Protein AF-A0A8J8WDT9-F1 (afdb_monomer)

Structure (mmCIF, N/CA/C/O backbone):
data_AF-A0A8J8WDT9-F1
#
_entry.id   AF-A0A8J8WDT9-F1
#
loop_
_atom_site.group_PDB
_atom_site.id
_atom_site.type_symbol
_atom_site.label_atom_id
_atom_site.label_alt_id
_atom_site.label_comp_id
_atom_site.label_asym_id
_atom_site.label_entity_id
_atom_site.label_seq_id
_atom_site.pdbx_PDB_ins_code
_atom_site.Cartn_x
_atom_site.Cartn_y
_atom_site.Cartn_z
_atom_site.occupancy
_atom_site.B_iso_or_equiv
_atom_site.auth_seq_id
_atom_site.auth_comp_id
_atom_site.auth_asym_id
_atom_site.auth_atom_id
_atom_site.pdbx_PDB_model_num
ATOM 1 N N . MET A 1 1 ? 0.781 5.220 -9.557 1.00 47.59 1 MET A N 1
ATOM 2 C CA . MET A 1 1 ? 1.183 3.785 -9.554 1.00 47.59 1 MET A CA 1
ATOM 3 C C . MET A 1 1 ? 2.607 3.672 -9.019 1.00 47.59 1 MET A C 1
ATOM 5 O O . MET A 1 1 ? 3.451 4.447 -9.455 1.00 47.59 1 MET A O 1
ATOM 9 N N . SER A 1 2 ? 2.882 2.780 -8.058 1.00 57.31 2 SER A N 1
ATOM 10 C CA . SER A 1 2 ? 4.222 2.661 -7.456 1.00 57.31 2 SER A CA 1
ATOM 11 C C . SER A 1 2 ? 5.263 2.309 -8.520 1.00 57.31 2 SER A C 1
ATOM 13 O O . SER A 1 2 ? 5.203 1.244 -9.131 1.00 57.31 2 SER A O 1
ATOM 15 N N . VAL A 1 3 ? 6.228 3.209 -8.725 1.00 56.03 3 VAL A N 1
ATOM 16 C CA . VAL A 1 3 ? 7.302 3.114 -9.732 1.00 56.03 3 VAL A CA 1
ATOM 17 C C . VAL A 1 3 ? 8.099 1.801 -9.612 1.00 56.03 3 VAL A C 1
ATOM 19 O O . VAL A 1 3 ? 8.678 1.326 -10.584 1.00 56.03 3 VAL A O 1
ATOM 22 N N . CYS A 1 4 ? 8.089 1.182 -8.427 1.00 66.88 4 CYS A N 1
ATOM 23 C CA . CYS A 1 4 ? 8.760 -0.085 -8.156 1.00 66.88 4 CYS A CA 1
ATOM 24 C C . CYS A 1 4 ? 8.133 -1.269 -8.918 1.00 66.88 4 CYS A C 1
ATOM 26 O O . CYS A 1 4 ? 8.857 -2.070 -9.507 1.00 66.88 4 CYS A O 1
ATOM 28 N N . CYS A 1 5 ? 6.799 -1.364 -8.966 1.00 68.69 5 CYS A N 1
ATOM 29 C CA . CYS A 1 5 ? 6.130 -2.518 -9.574 1.00 68.69 5 CYS A CA 1
ATOM 30 C C . CYS A 1 5 ? 6.277 -2.528 -11.100 1.00 68.69 5 CYS A C 1
ATOM 32 O O . CYS A 1 5 ? 6.532 -3.583 -11.671 1.00 68.69 5 CYS A O 1
ATOM 34 N N . CYS A 1 6 ? 6.189 -1.363 -11.754 1.00 72.06 6 CYS A N 1
ATOM 35 C CA . CYS A 1 6 ? 6.388 -1.265 -13.204 1.00 72.06 6 CYS A CA 1
ATOM 36 C C . CYS A 1 6 ? 7.797 -1.721 -13.603 1.00 72.06 6 CYS A C 1
ATOM 38 O O . CYS A 1 6 ? 7.939 -2.565 -14.480 1.00 72.06 6 CYS A O 1
ATOM 40 N N . SER A 1 7 ? 8.820 -1.240 -12.888 1.00 77.12 7 SER A N 1
ATOM 41 C CA . SER A 1 7 ? 10.213 -1.630 -13.130 1.00 77.12 7 SER A CA 1
ATOM 42 C C . SER A 1 7 ? 10.432 -3.137 -12.941 1.00 77.12 7 SER A C 1
ATOM 44 O O . SER A 1 7 ? 11.062 -3.785 -13.771 1.00 77.12 7 SER A O 1
ATOM 46 N N . ALA A 1 8 ? 9.858 -3.735 -11.889 1.00 78.38 8 ALA A N 1
ATOM 47 C CA . ALA A 1 8 ? 9.975 -5.175 -11.650 1.00 78.38 8 ALA A CA 1
ATOM 48 C C . ALA A 1 8 ? 9.359 -6.018 -12.783 1.00 78.38 8 ALA A C 1
ATOM 50 O O . ALA A 1 8 ? 9.929 -7.038 -13.171 1.00 78.38 8 ALA A O 1
ATOM 51 N N . VAL A 1 9 ? 8.223 -5.584 -13.340 1.00 80.94 9 VAL A N 1
ATOM 52 C CA . VAL A 1 9 ? 7.585 -6.256 -14.484 1.00 80.94 9 VAL A CA 1
ATOM 53 C C . VAL A 1 9 ? 8.389 -6.065 -15.769 1.00 80.94 9 VAL A C 1
ATOM 55 O O . VAL A 1 9 ? 8.582 -7.029 -16.504 1.00 80.94 9 VAL A O 1
ATOM 58 N N . GLU A 1 10 ? 8.919 -4.867 -16.024 1.00 82.00 10 GLU A N 1
ATOM 59 C CA . GLU A 1 10 ? 9.787 -4.593 -17.182 1.00 82.00 10 GLU A CA 1
ATOM 60 C C . GLU A 1 10 ? 11.080 -5.421 -17.159 1.00 82.00 10 GLU A C 1
ATOM 62 O O . GLU A 1 10 ? 11.572 -5.837 -18.207 1.00 82.00 10 GLU A O 1
ATOM 67 N N . LEU A 1 11 ? 11.604 -5.708 -15.966 1.00 84.94 11 LEU A N 1
ATOM 68 C CA . LEU A 1 11 ? 12.760 -6.586 -15.766 1.00 84.94 11 LEU A CA 1
ATOM 69 C C . LEU A 1 11 ? 12.429 -8.081 -15.916 1.00 84.94 11 LEU A C 1
ATOM 71 O O . LEU A 1 11 ? 13.334 -8.909 -15.828 1.00 84.94 11 LEU A O 1
ATOM 75 N N . GLY A 1 12 ? 11.163 -8.431 -16.163 1.00 83.00 12 GLY A N 1
ATOM 76 C CA . GLY A 1 12 ? 10.727 -9.804 -16.401 1.00 83.00 12 GLY A CA 1
ATOM 77 C C . GLY A 1 12 ? 10.541 -10.630 -15.130 1.00 83.00 12 GLY A C 1
ATOM 78 O O . GLY A 1 12 ? 10.809 -11.827 -15.156 1.00 83.00 12 GLY A O 1
ATOM 79 N N . THR A 1 13 ? 10.109 -10.021 -14.018 1.00 83.50 13 THR A N 1
ATOM 80 C CA . THR A 1 13 ? 9.774 -10.793 -12.810 1.00 83.50 13 THR A CA 1
ATOM 81 C C . THR A 1 13 ? 8.631 -11.778 -13.072 1.00 83.50 13 THR A C 1
ATOM 83 O O . THR A 1 13 ? 7.613 -11.421 -13.666 1.00 83.50 13 THR A O 1
ATOM 86 N N . ASP A 1 14 ? 8.763 -13.002 -12.562 1.00 79.81 14 ASP A N 1
ATOM 87 C CA . ASP A 1 14 ? 7.720 -14.030 -12.667 1.00 79.81 14 ASP A CA 1
ATOM 88 C C . ASP A 1 14 ? 6.495 -13.717 -11.792 1.00 79.81 14 ASP A C 1
ATOM 90 O O . ASP A 1 14 ? 5.387 -14.187 -12.048 1.00 79.81 14 ASP A O 1
ATOM 94 N N . MET A 1 15 ? 6.698 -12.956 -10.712 1.00 81.12 15 MET A N 1
ATOM 95 C CA . MET A 1 15 ? 5.668 -12.634 -9.727 1.00 81.12 15 MET A CA 1
ATOM 96 C C . MET A 1 15 ? 6.010 -11.338 -8.985 1.00 81.12 15 MET A C 1
ATOM 98 O O . MET A 1 15 ? 7.180 -11.047 -8.731 1.00 81.12 15 MET A O 1
ATOM 102 N N . LEU A 1 16 ? 4.989 -10.578 -8.598 1.00 84.06 16 LEU A N 1
ATOM 103 C CA . LEU A 1 16 ? 5.114 -9.431 -7.698 1.00 84.06 16 LEU A CA 1
ATOM 104 C C . LEU A 1 16 ? 4.740 -9.847 -6.279 1.00 84.06 16 LEU A C 1
ATOM 106 O O . LEU A 1 16 ? 3.707 -10.474 -6.078 1.00 84.06 16 LEU A O 1
ATOM 110 N N . GLU A 1 17 ? 5.542 -9.481 -5.287 1.00 85.12 17 GLU A N 1
ATOM 111 C CA . GLU A 1 17 ? 5.173 -9.623 -3.879 1.00 85.12 17 GLU A CA 1
ATOM 112 C C . GLU A 1 17 ? 4.749 -8.263 -3.326 1.00 85.12 17 GLU A C 1
ATOM 114 O O . GLU A 1 17 ? 5.433 -7.262 -3.540 1.00 85.12 17 GLU A O 1
ATOM 119 N N . LEU A 1 18 ? 3.577 -8.219 -2.690 1.00 87.31 18 LEU A N 1
ATOM 120 C CA . LEU A 1 18 ? 2.978 -6.999 -2.166 1.00 87.31 18 LEU A CA 1
ATOM 121 C C . LEU A 1 18 ? 2.583 -7.182 -0.709 1.00 87.31 18 LEU A C 1
ATOM 123 O O . LEU A 1 18 ? 1.782 -8.052 -0.368 1.00 87.31 18 LEU A O 1
ATOM 127 N N . ASP A 1 19 ? 3.052 -6.268 0.123 1.00 88.50 19 ASP A N 1
ATOM 128 C CA . ASP A 1 19 ? 2.551 -6.093 1.475 1.00 88.50 19 ASP A CA 1
ATOM 129 C C . ASP A 1 19 ? 1.306 -5.216 1.488 1.00 88.50 19 ASP A C 1
ATOM 131 O O . ASP A 1 19 ? 1.272 -4.160 0.850 1.00 88.50 19 ASP A O 1
ATOM 135 N N . CYS A 1 20 ? 0.294 -5.627 2.247 1.00 89.19 20 CYS A N 1
ATOM 136 C CA . CYS A 1 20 ? -0.961 -4.890 2.345 1.00 89.19 20 CYS A CA 1
ATOM 137 C C . CYS A 1 20 ? -1.280 -4.454 3.775 1.00 89.19 20 CYS A C 1
ATOM 139 O O . CYS A 1 20 ? -1.058 -5.188 4.740 1.00 89.19 20 CYS A O 1
ATOM 141 N N . GLN A 1 21 ? -1.879 -3.269 3.886 1.00 90.12 21 GLN A N 1
ATOM 142 C CA . GLN A 1 21 ? -2.424 -2.707 5.119 1.00 90.12 21 GLN A CA 1
ATOM 143 C C . GLN A 1 21 ? -3.874 -2.265 4.895 1.00 90.12 21 GLN A C 1
ATOM 145 O O . GLN A 1 21 ? -4.309 -2.058 3.761 1.00 90.12 21 GLN A O 1
ATOM 150 N N . LEU A 1 22 ? -4.629 -2.136 5.986 1.00 91.38 22 LEU A N 1
ATOM 151 C CA . LEU A 1 22 ? -6.026 -1.703 5.961 1.00 91.38 22 LEU A CA 1
ATOM 152 C C . LEU A 1 22 ? -6.137 -0.281 6.517 1.00 91.38 22 LEU A C 1
ATOM 154 O O . LEU A 1 22 ? -5.601 -0.012 7.593 1.00 91.38 22 LEU A O 1
ATOM 158 N N . THR A 1 23 ? -6.836 0.598 5.805 1.00 92.62 23 THR A N 1
ATOM 159 C CA . THR A 1 23 ? -7.221 1.931 6.293 1.00 92.62 23 THR A CA 1
ATOM 160 C C . THR A 1 23 ? -8.450 1.857 7.202 1.00 92.62 23 THR A C 1
ATOM 162 O O . THR A 1 23 ? -9.113 0.819 7.289 1.00 92.62 23 THR A O 1
ATOM 165 N N . ARG A 1 24 ? -8.791 2.960 7.872 1.00 92.06 24 ARG A N 1
ATOM 166 C CA . ARG A 1 24 ? -9.948 3.048 8.778 1.00 92.06 24 ARG A CA 1
ATOM 167 C C . ARG A 1 24 ? -11.288 2.845 8.063 1.00 92.06 24 ARG A C 1
ATOM 169 O O . ARG A 1 24 ? -12.165 2.169 8.595 1.00 92.06 24 ARG A O 1
ATOM 176 N N . ASP A 1 25 ? -11.421 3.355 6.841 1.00 92.94 25 ASP A N 1
ATOM 177 C CA . ASP A 1 25 ? -12.571 3.138 5.949 1.00 92.94 25 ASP A CA 1
ATOM 178 C C . ASP A 1 25 ? -12.541 1.767 5.241 1.00 92.94 25 ASP A C 1
ATOM 180 O O . ASP A 1 25 ? -13.406 1.438 4.423 1.00 92.94 25 ASP A O 1
ATOM 184 N N . GLY A 1 26 ? -11.551 0.933 5.570 1.00 89.88 26 GLY A N 1
ATOM 185 C CA . GLY A 1 26 ? -11.440 -0.439 5.106 1.00 89.88 26 GLY A CA 1
ATOM 186 C C . GLY A 1 26 ? -10.946 -0.572 3.662 1.00 89.88 26 GLY A C 1
ATOM 187 O O . GLY A 1 26 ? -11.215 -1.588 3.017 1.00 89.88 26 GLY A O 1
ATOM 188 N N . GLN A 1 27 ? -10.249 0.419 3.120 1.00 91.50 27 GLN A N 1
ATOM 189 C CA . GLN A 1 27 ? -9.537 0.274 1.852 1.00 91.50 27 GLN A CA 1
ATOM 190 C C . GLN A 1 27 ? -8.241 -0.511 2.071 1.00 91.50 27 GLN A C 1
ATOM 192 O O . GLN A 1 27 ? -7.553 -0.355 3.081 1.00 91.50 27 GLN A O 1
ATOM 197 N N . VAL A 1 28 ? -7.909 -1.383 1.116 1.00 90.94 28 VAL A N 1
ATOM 198 C CA . VAL A 1 28 ? -6.666 -2.164 1.159 1.00 90.94 28 VAL A CA 1
ATOM 199 C C . VAL A 1 28 ? -5.595 -1.425 0.371 1.00 90.94 28 VAL A C 1
ATOM 201 O O . VAL A 1 28 ? -5.683 -1.319 -0.857 1.00 90.94 28 VAL A O 1
ATOM 204 N N . VAL A 1 29 ? -4.589 -0.927 1.084 1.00 91.56 29 VAL A N 1
ATOM 205 C CA . VAL A 1 29 ? -3.461 -0.184 0.517 1.00 91.56 29 VAL A CA 1
ATOM 206 C C . VAL A 1 29 ? -2.212 -1.048 0.474 1.00 91.56 29 VAL A C 1
ATOM 208 O O . VAL A 1 29 ? -1.964 -1.849 1.377 1.00 91.56 29 VAL A O 1
ATOM 211 N N . VAL A 1 30 ? -1.407 -0.863 -0.566 1.00 89.50 30 VAL A N 1
ATOM 212 C CA . VAL A 1 30 ? -0.113 -1.530 -0.710 1.00 89.50 30 VAL A CA 1
ATOM 213 C C . VAL A 1 30 ? 0.931 -0.740 0.077 1.00 89.50 30 VAL A C 1
ATOM 215 O O . VAL A 1 30 ? 1.288 0.380 -0.294 1.00 89.50 30 VAL A O 1
ATOM 218 N N . SER A 1 31 ? 1.404 -1.310 1.185 1.00 88.50 31 SER A N 1
ATOM 219 C CA . SER A 1 31 ? 2.445 -0.731 2.036 1.00 88.50 31 SER A CA 1
ATOM 220 C C . SER A 1 31 ? 3.113 -1.811 2.885 1.00 88.50 31 SER A C 1
ATOM 222 O O . SER A 1 31 ? 2.442 -2.559 3.596 1.00 88.50 31 SER A O 1
ATOM 224 N N . HIS A 1 32 ? 4.447 -1.836 2.869 1.00 86.38 32 HIS A N 1
ATOM 225 C CA . HIS A 1 32 ? 5.244 -2.681 3.763 1.00 86.38 32 HIS A CA 1
ATOM 226 C C . HIS A 1 32 ? 5.024 -2.308 5.233 1.00 86.38 32 HIS A C 1
ATOM 228 O O . HIS A 1 32 ? 4.804 -3.168 6.090 1.00 86.38 32 HIS A O 1
ATOM 234 N N . ASP A 1 33 ? 5.087 -1.010 5.516 1.00 85.44 33 ASP A N 1
ATOM 235 C CA . ASP A 1 33 ? 5.047 -0.471 6.866 1.00 85.44 33 ASP A CA 1
ATOM 236 C C . ASP A 1 33 ? 3.595 -0.222 7.287 1.00 85.44 33 ASP A C 1
ATOM 238 O O . ASP A 1 33 ? 2.791 0.294 6.508 1.00 85.44 33 ASP A O 1
ATOM 242 N N . SER A 1 34 ? 3.261 -0.567 8.532 1.00 85.25 34 SER A N 1
ATOM 243 C CA . SER A 1 34 ? 1.947 -0.278 9.126 1.00 85.25 34 SER A CA 1
ATOM 244 C C . SER A 1 34 ? 1.821 1.167 9.624 1.00 85.25 34 SER A C 1
ATOM 246 O O . SER A 1 34 ? 0.720 1.614 9.942 1.00 85.25 34 SER A O 1
ATOM 248 N N . VAL A 1 35 ? 2.946 1.883 9.720 1.00 89.00 35 VAL A N 1
ATOM 249 C CA . VAL A 1 35 ? 3.046 3.267 10.198 1.00 89.00 35 VAL A CA 1
ATOM 250 C C . VAL A 1 35 ? 3.504 4.201 9.083 1.00 89.00 35 VAL A C 1
ATOM 252 O O . VAL A 1 35 ? 4.337 3.841 8.251 1.00 89.00 35 VAL A O 1
ATOM 255 N N . LEU A 1 36 ? 2.970 5.418 9.089 1.00 87.88 36 LEU A N 1
ATOM 256 C CA . LEU A 1 36 ? 3.204 6.436 8.068 1.00 87.88 36 LEU A CA 1
ATOM 257 C C . LEU A 1 36 ? 4.552 7.154 8.223 1.00 87.88 36 LEU A C 1
ATOM 259 O O . LEU A 1 36 ? 5.087 7.661 7.235 1.00 87.88 36 LEU A O 1
ATOM 263 N N . ASP A 1 37 ? 5.125 7.160 9.427 1.00 84.31 37 ASP A N 1
ATOM 264 C CA . ASP A 1 37 ? 6.318 7.927 9.812 1.00 84.31 37 ASP A CA 1
ATOM 265 C C . ASP A 1 37 ? 7.530 7.672 8.897 1.00 84.31 37 ASP A C 1
ATOM 267 O O . ASP A 1 37 ? 8.317 8.575 8.589 1.00 84.31 37 ASP A O 1
ATOM 271 N N . VAL A 1 38 ? 7.684 6.424 8.447 1.00 79.50 38 VAL A N 1
ATOM 272 C CA . VAL A 1 38 ? 8.826 5.993 7.631 1.00 79.50 38 VAL A CA 1
ATOM 273 C C . VAL A 1 38 ? 8.746 6.613 6.236 1.00 79.50 38 VAL A C 1
ATOM 275 O O . VAL A 1 38 ? 9.730 7.148 5.719 1.00 79.50 38 VAL A O 1
ATOM 278 N N . ARG A 1 39 ? 7.555 6.601 5.631 1.00 81.50 39 ARG A N 1
ATOM 279 C CA . ARG A 1 39 ? 7.356 6.935 4.212 1.00 81.50 39 ARG A CA 1
ATOM 280 C C . ARG A 1 39 ? 6.757 8.318 3.980 1.00 81.50 39 ARG A C 1
ATOM 282 O O . ARG A 1 39 ? 6.804 8.802 2.855 1.00 81.50 39 ARG A O 1
ATOM 289 N N . THR A 1 40 ? 6.239 8.974 5.013 1.00 85.06 40 THR A N 1
ATOM 290 C CA . THR A 1 40 ? 5.514 10.251 4.917 1.00 85.06 40 THR A CA 1
ATOM 291 C C . THR A 1 40 ? 5.992 11.232 5.992 1.00 85.06 40 THR A C 1
ATOM 293 O O . THR A 1 40 ? 6.820 10.887 6.837 1.00 85.06 40 THR A O 1
ATOM 296 N N . GLU A 1 41 ? 5.547 12.485 5.926 1.00 86.12 41 GLU A N 1
ATOM 297 C CA . GLU A 1 41 ? 5.858 13.506 6.944 1.00 86.12 41 GLU A CA 1
ATOM 298 C C . GLU A 1 41 ? 4.891 13.476 8.137 1.00 86.12 41 GLU A C 1
ATOM 300 O O . GLU A 1 41 ? 5.117 14.155 9.139 1.00 86.12 41 GLU A O 1
ATOM 305 N N . VAL A 1 42 ? 3.827 12.676 8.046 1.00 87.81 42 VAL A N 1
ATOM 306 C CA . VAL A 1 42 ? 2.804 12.542 9.083 1.00 87.81 42 VAL A CA 1
ATOM 307 C C . VAL A 1 42 ? 3.079 11.293 9.905 1.00 87.81 42 VAL A C 1
ATOM 309 O O . VAL A 1 42 ? 3.591 10.291 9.402 1.00 87.81 42 VAL A O 1
ATOM 312 N N . LYS A 1 43 ? 2.727 11.368 11.188 1.00 87.38 43 LYS A N 1
ATOM 313 C CA . LYS A 1 43 ? 2.842 10.246 12.112 1.00 87.38 43 LYS A CA 1
ATOM 314 C C . LYS A 1 43 ? 1.527 9.499 12.280 1.00 87.38 43 LYS A C 1
ATOM 316 O O . LYS A 1 43 ? 0.457 10.101 12.206 1.00 87.38 43 LYS A O 1
ATOM 321 N N . GLY A 1 44 ? 1.620 8.214 12.590 1.00 88.69 44 GLY A N 1
ATOM 322 C CA . GLY A 1 44 ? 0.471 7.387 12.964 1.00 88.69 44 GLY A CA 1
ATOM 323 C C . GLY A 1 44 ? 0.366 6.106 12.150 1.00 88.69 44 GLY A C 1
ATOM 324 O O . GLY A 1 44 ? 1.127 5.876 11.204 1.00 88.69 44 GLY A O 1
ATOM 325 N N . ALA A 1 45 ? -0.565 5.244 12.540 1.00 90.75 45 ALA A N 1
ATOM 326 C CA . ALA A 1 45 ? -0.808 3.986 11.850 1.00 90.75 45 ALA A CA 1
ATOM 327 C C . ALA A 1 45 ? -1.748 4.195 10.660 1.00 90.75 45 ALA A C 1
ATOM 329 O O . ALA A 1 45 ? -2.713 4.948 10.744 1.00 90.75 45 ALA A O 1
ATOM 330 N N . ILE A 1 46 ? -1.524 3.471 9.564 1.00 90.50 46 ILE A N 1
ATOM 331 C CA . ILE A 1 46 ? -2.390 3.527 8.371 1.00 90.50 46 ILE A CA 1
ATOM 332 C C . ILE A 1 46 ? -3.853 3.212 8.727 1.00 90.50 46 ILE A C 1
ATOM 334 O O . ILE A 1 46 ? -4.772 3.809 8.175 1.00 90.50 46 ILE A O 1
ATOM 338 N N . SER A 1 47 ? -4.069 2.328 9.701 1.00 90.56 47 SER A N 1
ATOM 339 C CA . SER A 1 47 ? -5.394 1.941 10.194 1.00 90.56 47 SER A CA 1
ATOM 340 C C . SER A 1 47 ? -6.165 3.050 10.918 1.00 90.56 47 SER A C 1
ATOM 342 O O . SER A 1 47 ? -7.333 2.852 11.237 1.00 90.56 47 SER A O 1
ATOM 344 N N . GLU A 1 48 ? -5.535 4.186 11.226 1.00 91.44 48 GLU A N 1
ATOM 345 C CA . GLU A 1 48 ? -6.167 5.315 11.926 1.00 91.44 48 GLU A CA 1
ATOM 346 C C . GLU A 1 48 ? -6.765 6.357 10.966 1.00 91.44 48 GLU A C 1
ATOM 348 O O . GLU A 1 48 ? -7.577 7.182 11.393 1.00 91.44 48 GLU A O 1
ATOM 353 N N . TYR A 1 49 ? -6.409 6.296 9.680 1.00 92.81 49 TYR A N 1
ATOM 354 C CA . TYR A 1 49 ? -6.785 7.268 8.652 1.00 92.81 49 TYR A CA 1
ATOM 355 C C . TYR A 1 49 ? -7.719 6.647 7.614 1.00 92.81 49 TYR A C 1
ATOM 357 O O . TYR A 1 49 ? -7.570 5.469 7.275 1.00 92.81 49 TYR A O 1
ATOM 365 N N . ASP A 1 50 ? -8.653 7.434 7.078 1.00 94.50 50 ASP A N 1
ATOM 366 C CA . ASP A 1 50 ? -9.383 7.041 5.868 1.00 94.50 50 ASP A CA 1
ATOM 367 C C . ASP A 1 50 ? -8.471 7.192 4.640 1.00 94.50 50 ASP A C 1
ATOM 369 O O . ASP A 1 50 ? -7.541 8.003 4.640 1.00 94.50 50 ASP A O 1
ATOM 373 N N . TYR A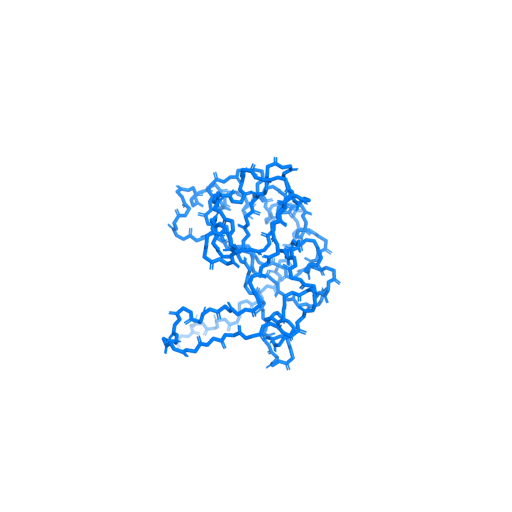 1 51 ? -8.726 6.446 3.560 1.00 93.06 51 TYR A N 1
ATOM 374 C CA . TYR A 1 51 ? -7.860 6.479 2.373 1.00 93.06 51 TYR A CA 1
ATOM 375 C C . TYR A 1 51 ? -7.670 7.891 1.793 1.00 93.06 51 TYR A C 1
ATOM 377 O O . TYR A 1 51 ? -6.565 8.258 1.396 1.00 93.06 51 TYR A O 1
ATOM 385 N N . ALA A 1 52 ? -8.730 8.704 1.786 1.00 92.19 52 ALA A N 1
ATOM 386 C CA . ALA A 1 52 ? -8.686 10.083 1.296 1.00 92.19 52 ALA A CA 1
ATOM 387 C C . ALA A 1 52 ? -7.861 11.031 2.189 1.00 92.19 52 ALA A C 1
ATOM 389 O O . ALA A 1 52 ? -7.438 12.088 1.726 1.00 92.19 52 ALA A O 1
ATOM 390 N N . GLU A 1 53 ? -7.640 10.664 3.452 1.00 91.75 53 GLU A N 1
ATOM 391 C CA . GLU A 1 53 ? -6.860 11.441 4.422 1.00 91.75 53 GLU A CA 1
ATOM 392 C C . GLU A 1 53 ? -5.373 11.059 4.411 1.00 91.75 53 GLU A C 1
ATOM 394 O O . GLU A 1 53 ? -4.562 11.729 5.054 1.00 91.75 53 GLU A O 1
ATOM 399 N N . LEU A 1 54 ? -4.997 9.989 3.697 1.00 91.19 54 LEU A N 1
ATOM 400 C CA . LEU A 1 54 ? -3.614 9.534 3.664 1.00 91.19 54 LEU A CA 1
ATOM 401 C C . LEU A 1 54 ? -2.705 10.587 3.013 1.00 91.19 54 LEU A C 1
ATOM 403 O O . LEU A 1 54 ? -2.973 11.051 1.900 1.00 91.19 54 LEU A O 1
ATOM 407 N N . PRO A 1 55 ? -1.588 10.942 3.669 1.00 90.06 55 PRO A N 1
ATOM 408 C CA . PRO A 1 55 ? -0.654 11.918 3.135 1.00 90.06 55 PRO A CA 1
ATOM 409 C C . PRO A 1 55 ? 0.104 11.355 1.924 1.00 90.06 55 PRO A C 1
ATOM 411 O O . PRO A 1 55 ? 0.258 10.137 1.781 1.00 90.06 55 PRO A O 1
ATOM 414 N N . PRO A 1 56 ? 0.654 12.229 1.066 1.00 89.38 56 PRO A N 1
ATOM 415 C CA . PRO A 1 56 ? 1.524 11.792 -0.010 1.00 89.38 56 PRO A CA 1
ATOM 416 C C . PRO A 1 56 ? 2.824 11.190 0.541 1.00 89.38 56 PRO A C 1
ATOM 418 O O . PRO A 1 56 ? 3.423 11.686 1.499 1.00 89.38 56 PRO A O 1
ATOM 421 N N . ILE A 1 57 ? 3.295 10.142 -0.124 1.00 87.81 57 ILE A N 1
ATOM 422 C CA . ILE A 1 57 ? 4.591 9.513 0.114 1.00 87.81 57 ILE A CA 1
ATOM 423 C C . ILE A 1 57 ? 5.708 10.523 -0.199 1.00 87.81 57 ILE A C 1
ATOM 425 O O . ILE A 1 57 ? 5.591 11.352 -1.108 1.00 87.81 57 ILE A O 1
ATOM 429 N N . LYS A 1 58 ? 6.807 10.479 0.560 1.00 86.38 58 LYS A N 1
ATOM 430 C CA . LYS A 1 58 ? 8.002 11.302 0.322 1.00 86.38 58 LYS A CA 1
ATOM 431 C C . LYS A 1 58 ? 8.545 11.063 -1.087 1.00 86.38 58 LYS A C 1
ATOM 433 O O . LYS A 1 58 ? 8.603 9.935 -1.562 1.00 86.38 58 LYS A O 1
ATOM 438 N N . GLU A 1 59 ? 8.988 12.132 -1.739 1.00 83.44 59 GLU A N 1
ATOM 439 C CA . GLU A 1 59 ? 9.652 12.046 -3.047 1.00 83.44 59 GLU A CA 1
ATOM 440 C C . GLU A 1 59 ? 10.978 11.281 -2.957 1.00 83.44 59 GLU A C 1
ATOM 442 O O . GLU A 1 59 ? 11.342 10.521 -3.852 1.00 83.44 59 GLU A O 1
ATOM 447 N N . GLN A 1 60 ? 11.674 11.469 -1.838 1.00 83.81 60 GLN A N 1
ATOM 448 C CA . GLN A 1 60 ? 12.955 10.860 -1.531 1.00 83.81 60 GLN A CA 1
ATOM 449 C C . GLN A 1 60 ? 12.777 9.843 -0.412 1.00 83.81 60 GLN A C 1
ATOM 451 O O . GLN A 1 60 ? 12.445 10.195 0.723 1.00 8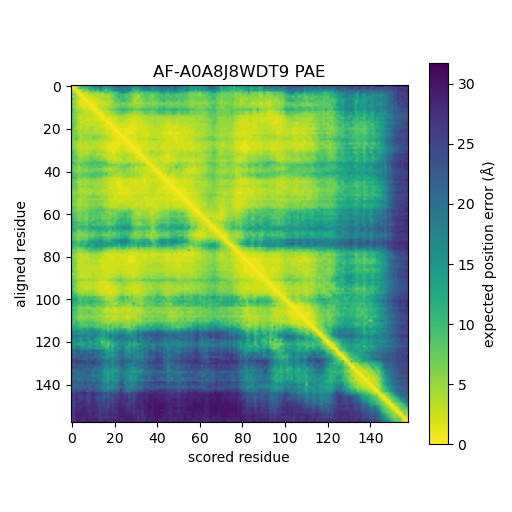3.81 60 GLN A O 1
ATOM 456 N N . ILE A 1 61 ? 12.992 8.577 -0.745 1.00 80.12 61 ILE A N 1
ATOM 457 C CA . ILE A 1 61 ? 12.796 7.453 0.160 1.00 80.12 61 ILE A CA 1
ATOM 458 C C . ILE A 1 61 ? 14.142 6.750 0.355 1.00 80.12 61 ILE A C 1
ATOM 460 O O . ILE A 1 61 ? 14.732 6.304 -0.630 1.00 80.12 61 ILE A O 1
ATOM 464 N N . PRO A 1 62 ? 14.656 6.631 1.589 1.00 78.12 62 PRO A N 1
ATOM 465 C CA . PRO A 1 62 ? 15.879 5.878 1.832 1.00 78.12 62 PRO A CA 1
ATOM 466 C C . PRO A 1 62 ? 15.666 4.396 1.505 1.00 78.12 62 PRO A C 1
ATOM 468 O O . PRO A 1 62 ? 14.610 3.827 1.792 1.00 78.12 62 PRO A O 1
ATOM 471 N N . VAL A 1 63 ? 16.673 3.774 0.895 1.00 79.31 63 VAL A N 1
ATOM 472 C CA . VAL A 1 63 ? 16.660 2.337 0.611 1.00 79.31 63 VAL A CA 1
ATOM 473 C C . VAL A 1 63 ? 17.147 1.596 1.851 1.00 79.31 63 VAL A C 1
ATOM 475 O O . VAL A 1 63 ? 18.316 1.690 2.218 1.00 79.31 63 VAL A O 1
ATOM 478 N N . ASP A 1 64 ? 16.253 0.838 2.488 1.00 73.44 64 ASP A N 1
ATOM 479 C CA . ASP A 1 64 ? 16.487 0.236 3.810 1.00 73.44 64 ASP A CA 1
ATOM 480 C C . ASP A 1 64 ? 17.724 -0.683 3.861 1.00 73.44 64 ASP A C 1
ATOM 482 O O . ASP A 1 64 ? 18.408 -0.769 4.878 1.00 73.44 64 ASP A O 1
ATOM 486 N N . PHE A 1 65 ? 18.046 -1.346 2.748 1.00 75.75 65 PHE A N 1
ATOM 487 C CA . PHE A 1 65 ? 19.166 -2.287 2.625 1.00 75.75 65 PHE A CA 1
ATOM 488 C C . PHE A 1 65 ? 20.431 -1.678 1.992 1.00 75.75 65 PHE A C 1
ATOM 490 O O . PHE A 1 65 ? 21.435 -2.375 1.849 1.00 75.75 65 PHE A O 1
ATOM 497 N N . MET A 1 66 ? 20.418 -0.390 1.626 1.00 78.75 66 MET A N 1
ATOM 498 C CA . MET A 1 66 ? 21.574 0.321 1.062 1.00 78.75 66 MET A CA 1
ATOM 499 C C . MET A 1 66 ? 21.745 1.694 1.731 1.00 78.75 66 MET A C 1
ATOM 501 O O . MET A 1 66 ? 21.248 2.701 1.221 1.00 78.75 66 MET A O 1
ATOM 505 N N . PRO A 1 67 ? 22.471 1.765 2.864 1.00 78.88 67 PRO A N 1
ATOM 506 C CA . PRO A 1 67 ?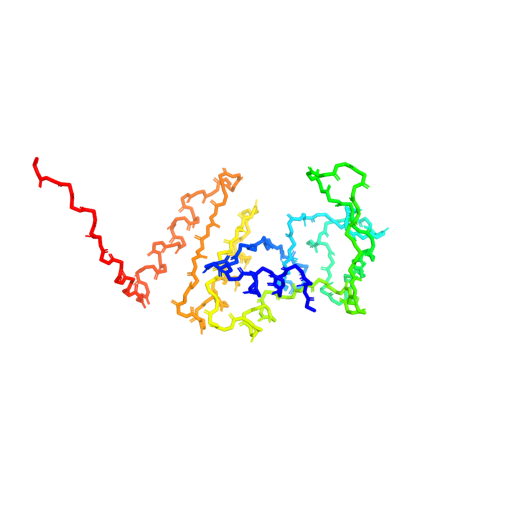 22.685 3.016 3.584 1.00 78.88 67 PRO A CA 1
ATOM 507 C C . PRO A 1 67 ? 23.314 4.089 2.687 1.00 78.88 67 PRO A C 1
ATOM 509 O O . PRO A 1 67 ? 24.313 3.842 2.015 1.00 78.88 67 PRO A O 1
ATOM 512 N N . GLY A 1 68 ? 22.733 5.289 2.688 1.00 79.06 68 GLY A N 1
ATOM 513 C CA . GLY A 1 68 ? 23.195 6.414 1.866 1.00 79.06 68 GLY A CA 1
ATOM 514 C C . GLY A 1 68 ? 22.633 6.444 0.442 1.00 79.06 68 GLY A C 1
ATOM 515 O O . GLY A 1 68 ? 22.829 7.439 -0.252 1.00 79.06 68 GLY A O 1
ATOM 516 N N . ILE A 1 69 ? 21.896 5.413 0.019 1.00 81.94 69 ILE A N 1
ATOM 517 C CA . ILE A 1 69 ? 21.148 5.431 -1.238 1.00 81.94 69 ILE A CA 1
ATOM 518 C C . ILE A 1 69 ? 19.712 5.878 -0.973 1.00 81.94 69 ILE A C 1
ATOM 520 O O . ILE A 1 69 ? 19.019 5.368 -0.090 1.00 81.94 69 ILE A O 1
ATOM 524 N N . VAL A 1 70 ? 19.265 6.837 -1.777 1.00 81.31 70 VAL A N 1
ATOM 525 C CA . VAL A 1 70 ? 17.906 7.367 -1.757 1.00 81.31 70 VAL A CA 1
ATOM 526 C C . VAL A 1 70 ? 17.266 7.062 -3.101 1.00 81.31 70 VAL A C 1
ATOM 528 O O . VAL A 1 70 ? 17.835 7.339 -4.156 1.00 81.31 70 VAL A O 1
ATOM 531 N N . PHE A 1 71 ? 16.077 6.480 -3.058 1.00 79.19 71 PHE A N 1
ATOM 532 C CA . PHE A 1 71 ? 15.216 6.360 -4.215 1.00 79.19 71 PHE A CA 1
ATOM 533 C C . PHE A 1 71 ? 14.436 7.662 -4.397 1.00 79.19 71 PHE A C 1
ATOM 535 O O . PHE A 1 71 ? 13.730 8.098 -3.486 1.00 79.19 71 PHE A O 1
ATOM 542 N N . THR A 1 72 ? 14.543 8.264 -5.579 1.00 79.38 72 THR A N 1
ATOM 543 C CA . THR A 1 72 ? 13.732 9.420 -5.970 1.00 79.38 72 THR A CA 1
ATOM 544 C C . THR A 1 72 ? 12.597 8.945 -6.865 1.00 79.38 72 THR A C 1
ATOM 546 O O . THR A 1 72 ? 12.818 8.529 -8.007 1.00 79.38 72 THR A O 1
ATOM 549 N N . GLY A 1 73 ? 11.373 8.991 -6.344 1.00 67.75 73 GLY A N 1
ATOM 550 C CA . GLY A 1 73 ? 10.181 8.659 -7.113 1.00 67.75 73 GLY A CA 1
ATOM 551 C C . GLY A 1 73 ? 9.944 9.702 -8.200 1.00 67.75 73 GLY A C 1
ATOM 552 O O . GLY A 1 73 ? 9.639 10.845 -7.897 1.00 67.75 73 GLY A O 1
ATOM 553 N N . LYS A 1 74 ? 10.039 9.308 -9.474 1.00 65.38 74 LYS A N 1
ATOM 554 C CA . LYS A 1 74 ? 9.786 10.197 -10.629 1.00 65.38 74 LYS A CA 1
ATOM 555 C C . LYS A 1 74 ? 8.295 10.460 -10.905 1.00 65.38 74 LYS A C 1
ATOM 557 O O . LYS A 1 74 ? 7.960 11.080 -11.906 1.00 65.38 74 LYS A O 1
ATOM 562 N N . SER A 1 75 ? 7.406 9.921 -10.074 1.00 67.00 75 SER A N 1
ATOM 563 C CA . SER A 1 75 ? 5.955 10.001 -10.252 1.00 67.00 75 SER A CA 1
ATOM 564 C C . SER A 1 75 ? 5.400 11.217 -9.519 1.00 67.00 75 SER A C 1
ATOM 566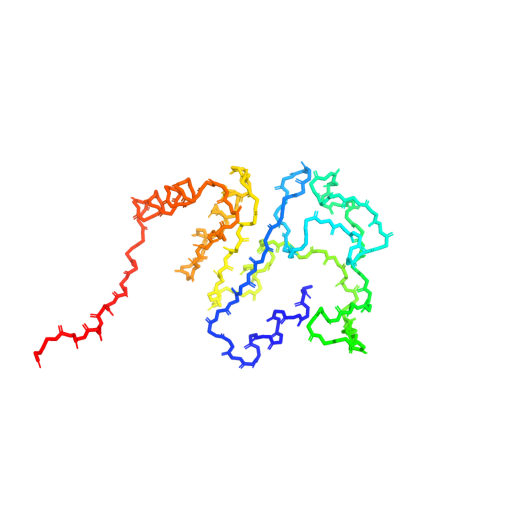 O O . SER A 1 75 ? 5.592 11.342 -8.311 1.00 67.00 75 SER A O 1
ATOM 568 N N . GLU A 1 76 ? 4.653 12.064 -10.231 1.00 69.12 76 GLU A N 1
ATOM 569 C CA . GLU A 1 76 ? 3.862 13.142 -9.617 1.00 69.12 76 GLU A CA 1
ATOM 570 C C . GLU A 1 76 ? 2.757 12.579 -8.703 1.00 69.12 76 GLU A C 1
ATOM 572 O O . GLU A 1 76 ? 2.406 13.180 -7.687 1.00 69.12 76 GLU A O 1
ATOM 577 N N . ASP A 1 77 ? 2.254 11.381 -9.019 1.00 75.94 77 ASP A N 1
ATOM 578 C CA . ASP A 1 77 ? 1.300 10.652 -8.189 1.00 75.94 77 ASP A CA 1
ATOM 579 C C . ASP A 1 77 ? 2.034 9.938 -7.044 1.00 75.94 77 ASP A C 1
ATOM 581 O O . ASP A 1 77 ? 2.635 8.874 -7.234 1.00 75.94 77 ASP A O 1
ATOM 585 N N . ARG A 1 78 ? 2.002 10.559 -5.860 1.00 83.12 78 ARG A N 1
ATOM 586 C CA . ARG A 1 78 ? 2.641 10.086 -4.617 1.00 83.12 78 ARG A CA 1
ATOM 587 C C . ARG A 1 78 ? 1.646 9.467 -3.632 1.00 83.12 78 ARG A C 1
ATOM 589 O O . ARG A 1 78 ? 1.910 9.434 -2.433 1.00 83.12 78 ARG A O 1
ATOM 596 N N . ARG A 1 79 ? 0.484 9.011 -4.097 1.00 88.44 79 ARG A N 1
ATOM 597 C CA . ARG A 1 79 ? -0.500 8.338 -3.239 1.00 88.44 79 ARG A CA 1
ATOM 598 C C . ARG A 1 79 ? -0.086 6.901 -2.935 1.00 88.44 79 ARG A C 1
ATOM 600 O O . ARG A 1 79 ? 0.629 6.265 -3.710 1.00 88.44 79 ARG A O 1
ATOM 607 N N . PHE A 1 80 ? -0.606 6.376 -1.829 1.00 89.06 80 PHE A N 1
ATOM 608 C CA . PHE A 1 80 ? -0.559 4.945 -1.553 1.00 89.06 80 PHE A CA 1
ATOM 609 C C . PHE A 1 80 ? -1.373 4.190 -2.617 1.00 89.06 80 PHE A C 1
ATOM 611 O O . PHE A 1 80 ? -2.558 4.498 -2.793 1.00 89.06 80 PHE A O 1
ATOM 618 N N . PRO A 1 81 ? -0.774 3.222 -3.335 1.00 90.06 81 PRO A N 1
ATOM 619 C CA . PRO A 1 81 ? -1.501 2.427 -4.314 1.00 90.06 81 PRO A CA 1
ATOM 620 C C . PRO A 1 81 ? -2.578 1.592 -3.631 1.00 90.06 81 PRO A C 1
ATOM 622 O O . PRO A 1 81 ? -2.326 0.964 -2.596 1.00 90.06 81 PRO A O 1
ATOM 625 N N . LEU A 1 82 ? -3.763 1.539 -4.232 1.00 91.25 82 LEU A N 1
ATOM 626 C CA . LEU A 1 82 ? -4.764 0.563 -3.823 1.00 91.25 82 LEU A CA 1
ATOM 627 C C . LEU A 1 82 ? -4.401 -0.812 -4.383 1.00 91.25 82 LEU A C 1
ATOM 629 O O . LEU A 1 82 ? -3.896 -0.955 -5.502 1.00 91.25 82 LEU A O 1
ATOM 633 N N . LEU A 1 83 ? -4.718 -1.852 -3.618 1.00 88.62 83 LEU A N 1
ATOM 634 C CA . LEU A 1 83 ? -4.540 -3.223 -4.084 1.00 88.62 83 LEU A CA 1
ATOM 635 C C . LEU A 1 83 ? -5.377 -3.495 -5.351 1.00 88.62 83 LEU A C 1
ATOM 637 O O . LEU A 1 83 ? -4.908 -4.159 -6.269 1.00 88.62 83 LEU A O 1
ATOM 641 N N . GLU A 1 84 ? -6.589 -2.933 -5.439 1.00 86.88 84 GLU A N 1
ATOM 642 C CA . GLU A 1 84 ? -7.425 -3.035 -6.646 1.00 86.88 84 GLU A CA 1
ATOM 643 C C . GLU A 1 84 ? -6.757 -2.414 -7.875 1.00 86.88 84 GLU A C 1
ATOM 645 O O . GLU A 1 84 ? -6.701 -3.057 -8.921 1.00 86.88 84 GLU A O 1
ATOM 650 N N . GLU A 1 85 ? -6.233 -1.192 -7.745 1.00 87.94 85 GLU A N 1
ATOM 651 C CA . GLU A 1 85 ? -5.541 -0.504 -8.841 1.00 87.94 85 GLU A CA 1
ATOM 652 C C . GLU A 1 85 ? -4.349 -1.334 -9.330 1.00 87.94 85 GLU A C 1
ATOM 654 O O . GLU A 1 85 ? -4.087 -1.399 -10.529 1.00 87.94 85 GLU A O 1
ATOM 659 N N . THR A 1 86 ? -3.666 -2.023 -8.412 1.00 86.44 86 THR A N 1
ATOM 660 C CA . THR A 1 86 ? -2.516 -2.869 -8.741 1.00 86.44 86 THR A CA 1
ATOM 661 C C . THR A 1 86 ? -2.929 -4.089 -9.570 1.00 86.44 86 THR A C 1
ATOM 663 O O . THR A 1 86 ? -2.286 -4.382 -10.576 1.00 86.44 86 THR A O 1
ATOM 666 N N . PHE A 1 87 ? -4.037 -4.756 -9.228 1.00 83.25 87 PHE A N 1
ATOM 667 C CA . PHE A 1 87 ? -4.577 -5.849 -10.049 1.00 83.25 87 PHE A CA 1
ATOM 668 C C . PHE A 1 87 ? -5.025 -5.379 -11.433 1.00 83.25 87 PHE A C 1
ATOM 670 O O . PHE A 1 87 ? -4.773 -6.056 -12.427 1.00 83.25 87 PHE A O 1
ATOM 677 N N . GLN A 1 88 ? -5.666 -4.211 -11.512 1.00 84.88 88 GLN A N 1
ATOM 678 C CA . GLN A 1 88 ? -6.109 -3.645 -12.788 1.00 84.88 88 GLN A CA 1
ATOM 679 C C . GLN A 1 88 ? -4.930 -3.286 -13.698 1.00 84.88 88 GLN A C 1
ATOM 681 O O . GLN A 1 88 ? -5.040 -3.403 -14.917 1.00 84.88 88 GLN A O 1
ATOM 686 N N . HIS A 1 89 ? -3.808 -2.854 -13.121 1.00 85.00 89 HIS A N 1
ATOM 687 C CA . HIS A 1 89 ? -2.619 -2.488 -13.886 1.00 85.00 89 HIS A CA 1
ATOM 688 C C . HIS A 1 89 ? -1.801 -3.688 -14.357 1.00 85.00 89 HIS A C 1
ATOM 690 O O . HIS A 1 89 ? -1.189 -3.630 -15.421 1.00 85.00 89 HIS A O 1
ATOM 696 N N . PHE A 1 90 ? -1.798 -4.770 -13.578 1.00 83.62 90 PHE A N 1
ATOM 697 C CA . PHE A 1 90 ? -1.021 -5.973 -13.859 1.00 83.62 90 PHE A CA 1
ATOM 698 C C . PHE A 1 90 ? -1.923 -7.214 -13.968 1.00 83.62 90 PHE A C 1
ATOM 700 O O . PHE A 1 90 ? -1.777 -8.152 -13.184 1.00 83.62 90 PHE A O 1
ATOM 707 N N . PRO A 1 91 ? -2.850 -7.261 -14.946 1.00 80.62 91 PRO A N 1
ATOM 708 C CA . PRO A 1 91 ? -3.850 -8.329 -15.041 1.00 80.62 91 PRO A CA 1
ATOM 709 C C . PRO A 1 91 ? -3.248 -9.704 -15.362 1.00 80.62 91 PRO A C 1
ATOM 711 O O . PRO A 1 91 ? -3.847 -10.731 -15.055 1.00 80.62 91 PRO A O 1
ATOM 714 N N . SER A 1 92 ? -2.074 -9.730 -15.997 1.00 79.12 92 SER A N 1
ATOM 715 C CA . SER A 1 92 ? -1.369 -10.945 -16.412 1.00 79.12 92 SER A CA 1
ATOM 716 C C . SER A 1 92 ? -0.186 -11.306 -15.514 1.00 79.12 92 SER A C 1
ATOM 718 O O . SER A 1 92 ? 0.469 -12.314 -15.764 1.00 79.12 92 SER A O 1
ATOM 720 N N . THR A 1 93 ? 0.122 -10.493 -14.501 1.00 79.62 93 THR A N 1
ATOM 721 C CA . THR A 1 93 ? 1.268 -10.736 -13.622 1.00 79.62 93 THR A CA 1
ATOM 722 C C . THR A 1 93 ? 0.790 -11.432 -12.352 1.00 79.62 93 THR A C 1
ATOM 724 O O . THR A 1 93 ? -0.055 -10.885 -11.637 1.00 79.62 93 THR A O 1
ATOM 727 N N . PRO A 1 94 ? 1.333 -12.613 -12.014 1.00 81.06 94 PRO A N 1
ATOM 728 C CA . PRO A 1 94 ? 1.090 -13.230 -10.721 1.00 81.06 94 PRO A CA 1
ATOM 729 C C . PRO A 1 94 ? 1.463 -12.263 -9.592 1.00 81.06 94 PRO A C 1
ATOM 731 O O . PRO A 1 94 ? 2.544 -11.677 -9.582 1.00 81.06 94 PRO A O 1
ATOM 734 N N . ILE A 1 95 ? 0.569 -12.104 -8.621 1.00 82.19 95 ILE A N 1
ATOM 735 C CA . ILE A 1 95 ? 0.813 -11.291 -7.419 1.00 82.19 95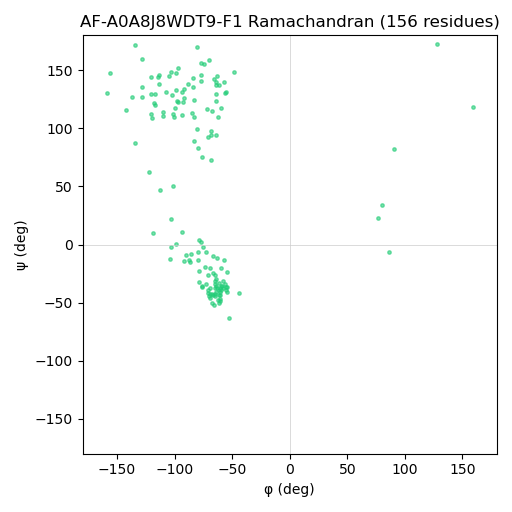 ILE A CA 1
ATOM 736 C C . ILE A 1 95 ? 0.666 -12.190 -6.196 1.00 82.19 95 ILE A C 1
ATOM 738 O O . ILE A 1 95 ? -0.335 -12.898 -6.064 1.00 82.19 95 ILE A O 1
ATOM 742 N N . ASN A 1 96 ? 1.666 -12.143 -5.323 1.00 82.44 96 ASN A N 1
ATOM 743 C CA . ASN A 1 96 ? 1.665 -12.716 -3.994 1.00 82.44 96 ASN A CA 1
ATOM 744 C C . ASN A 1 96 ? 1.378 -11.628 -2.962 1.00 82.44 96 ASN A C 1
ATOM 746 O O . ASN A 1 96 ? 2.163 -10.695 -2.822 1.00 82.44 96 ASN A O 1
ATOM 750 N N . ILE A 1 97 ? 0.272 -11.751 -2.236 1.00 82.19 97 ILE A N 1
ATOM 751 C CA . ILE A 1 97 ? -0.079 -10.805 -1.170 1.00 82.19 97 ILE A CA 1
ATOM 752 C C . ILE A 1 97 ? 0.467 -11.346 0.148 1.00 82.19 97 ILE A C 1
ATOM 754 O O . ILE A 1 97 ? 0.091 -12.461 0.516 1.00 82.19 97 ILE A O 1
ATOM 758 N N . ASP A 1 98 ? 1.303 -10.575 0.850 1.00 80.50 98 ASP A N 1
ATOM 759 C CA . ASP A 1 98 ? 1.715 -10.859 2.229 1.00 80.50 98 ASP A CA 1
ATOM 760 C C . ASP A 1 98 ? 0.867 -10.059 3.226 1.00 80.50 98 ASP A C 1
ATOM 762 O O . ASP A 1 98 ? 0.790 -8.826 3.191 1.00 80.50 98 ASP A O 1
ATOM 766 N N . ILE A 1 99 ? 0.211 -10.779 4.138 1.00 78.75 99 ILE A N 1
ATOM 767 C CA . ILE A 1 99 ? -0.531 -10.178 5.248 1.00 78.75 99 ILE A CA 1
ATOM 768 C C . ILE A 1 99 ? 0.294 -10.273 6.524 1.00 78.75 99 ILE A C 1
ATOM 770 O O . ILE A 1 99 ? 0.488 -11.345 7.104 1.00 78.75 99 ILE A O 1
ATOM 774 N N . LYS A 1 100 ? 0.722 -9.103 7.000 1.00 72.31 100 LYS A N 1
ATOM 775 C CA . LYS A 1 100 ? 1.558 -8.956 8.199 1.00 72.31 100 LYS A CA 1
ATOM 776 C C . LYS A 1 100 ? 0.766 -8.852 9.504 1.00 72.31 100 LYS A C 1
ATOM 778 O O . LYS A 1 100 ? 1.350 -9.026 10.574 1.00 72.31 100 LYS A O 1
ATOM 783 N N . THR A 1 101 ? -0.547 -8.636 9.424 1.00 69.94 101 THR A N 1
ATOM 784 C CA . THR A 1 101 ? -1.408 -8.344 10.580 1.00 69.94 101 THR A CA 1
ATOM 785 C C . THR A 1 101 ? -2.619 -9.276 10.600 1.00 69.94 101 THR A C 1
ATOM 787 O O . THR A 1 101 ? -3.263 -9.471 9.573 1.00 69.94 101 THR A O 1
ATOM 790 N N . ASP A 1 102 ? -2.966 -9.837 11.764 1.00 72.00 102 ASP A N 1
ATOM 791 C CA . ASP A 1 102 ? -4.131 -10.727 11.917 1.00 72.00 102 ASP A CA 1
ATOM 792 C C . ASP A 1 102 ? -5.441 -9.920 11.928 1.00 72.00 102 ASP A C 1
ATOM 794 O O . ASP A 1 102 ? -6.035 -9.668 12.976 1.00 72.00 102 ASP A O 1
ATOM 798 N N . ASN A 1 103 ? -5.863 -9.456 10.750 1.00 75.38 103 ASN A N 1
ATOM 799 C CA . ASN A 1 103 ? -7.100 -8.709 10.555 1.00 75.38 103 ASN A CA 1
ATOM 800 C C . ASN A 1 103 ? -8.014 -9.449 9.567 1.00 75.38 103 ASN A C 1
ATOM 802 O O . ASN A 1 103 ? -7.721 -9.545 8.374 1.00 75.38 103 ASN A O 1
ATOM 806 N N . ASN A 1 104 ? -9.145 -9.949 10.073 1.00 75.69 104 ASN A N 1
ATOM 807 C CA . ASN A 1 104 ? -10.122 -10.700 9.281 1.00 75.69 104 ASN A CA 1
ATOM 808 C C . ASN A 1 104 ? -10.660 -9.894 8.091 1.00 75.69 104 ASN A C 1
ATOM 810 O O . ASN A 1 104 ? -10.872 -10.465 7.025 1.00 75.69 104 ASN A O 1
ATOM 814 N N . GLU A 1 105 ? -10.862 -8.587 8.257 1.00 80.31 105 GLU A N 1
ATOM 815 C CA . GLU A 1 105 ? -11.382 -7.730 7.192 1.00 80.31 105 GLU A CA 1
ATOM 816 C C . GLU A 1 105 ? -10.357 -7.563 6.067 1.00 80.31 105 GLU A C 1
ATOM 818 O O . GLU A 1 105 ? -10.702 -7.683 4.893 1.00 80.31 105 GLU A O 1
ATOM 823 N N . LEU A 1 106 ? -9.082 -7.370 6.418 1.00 79.06 106 LEU A N 1
ATOM 824 C CA . LEU A 1 106 ? -7.991 -7.302 5.446 1.00 79.06 106 LEU A CA 1
ATOM 825 C C . LEU A 1 106 ? -7.863 -8.617 4.669 1.00 79.06 106 LEU A C 1
ATOM 827 O O . LEU A 1 106 ? -7.730 -8.593 3.445 1.00 79.06 106 LEU A O 1
ATOM 831 N N . ILE A 1 107 ? -7.952 -9.755 5.362 1.00 76.62 107 ILE A N 1
ATOM 832 C CA . ILE A 1 107 ? -7.920 -11.084 4.741 1.00 76.62 107 ILE A CA 1
ATOM 833 C C . ILE A 1 107 ? -9.100 -11.245 3.778 1.00 76.62 107 ILE A C 1
ATOM 835 O O . ILE A 1 107 ? -8.906 -11.617 2.622 1.00 76.62 107 ILE A O 1
ATOM 839 N N . GLU A 1 108 ? -10.319 -10.936 4.222 1.00 77.12 108 GLU A N 1
ATOM 840 C CA . GLU A 1 108 ? -11.524 -11.102 3.410 1.00 77.12 108 GLU A CA 1
ATOM 841 C C . GLU A 1 108 ? -11.530 -10.173 2.188 1.00 77.12 108 GLU A C 1
ATOM 843 O O . GLU A 1 108 ? -11.869 -10.612 1.087 1.00 77.12 108 GLU A O 1
ATOM 848 N N . LYS A 1 109 ? -11.131 -8.906 2.348 1.00 81.69 109 LYS A N 1
ATOM 849 C CA . LYS A 1 109 ? -11.089 -7.930 1.250 1.00 81.69 109 LYS A CA 1
ATOM 850 C C . LYS A 1 109 ? -9.998 -8.254 0.238 1.00 81.69 109 LYS A C 1
ATOM 852 O O . LYS A 1 109 ? -10.286 -8.280 -0.959 1.00 81.69 109 LYS A O 1
ATOM 857 N N . SER A 1 110 ? -8.790 -8.573 0.703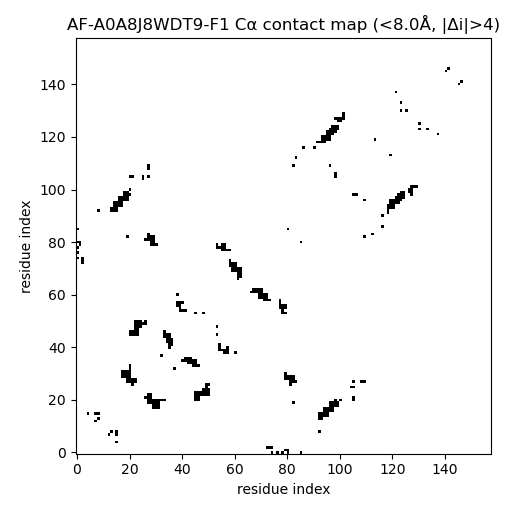 1.00 74.81 110 SER A N 1
ATOM 858 C CA . SER A 1 110 ? -7.692 -9.001 -0.174 1.00 74.81 110 SER A CA 1
ATOM 859 C C . SER A 1 110 ? -8.078 -10.266 -0.946 1.00 74.81 110 SER A C 1
ATOM 861 O O . SER A 1 110 ? -7.847 -10.363 -2.150 1.00 74.81 110 SER A O 1
ATOM 863 N N . TYR A 1 111 ? -8.774 -11.195 -0.284 1.00 72.75 111 TYR A N 1
ATOM 864 C CA . TYR A 1 111 ? -9.285 -12.406 -0.913 1.00 72.75 111 TYR A CA 1
ATOM 865 C C . TYR A 1 111 ? -10.363 -12.140 -1.973 1.00 72.75 111 TYR A C 1
ATOM 867 O O . TYR A 1 111 ? -10.245 -12.612 -3.106 1.00 72.75 111 TYR A O 1
ATOM 875 N N . LYS A 1 112 ? -11.415 -11.382 -1.631 1.00 72.06 112 LYS A N 1
ATOM 876 C CA . LYS A 1 112 ? -12.498 -11.039 -2.572 1.00 72.06 112 LYS A CA 1
ATOM 877 C C . LYS A 1 112 ? -11.948 -10.383 -3.833 1.00 72.06 112 LYS A C 1
ATOM 879 O O . LYS A 1 112 ? -12.464 -10.640 -4.917 1.00 72.06 112 LYS A O 1
ATOM 884 N N . ARG A 1 113 ? -10.899 -9.569 -3.690 1.00 72.06 113 ARG A N 1
ATOM 885 C CA . ARG A 1 113 ? -10.263 -8.873 -4.807 1.00 72.06 113 ARG A CA 1
ATOM 886 C C . ARG A 1 113 ? -9.379 -9.787 -5.657 1.00 72.06 113 ARG A C 1
ATOM 888 O O . ARG A 1 113 ? -9.417 -9.686 -6.876 1.00 72.06 113 ARG A O 1
ATOM 895 N N . SER A 1 114 ? -8.685 -10.737 -5.033 1.00 63.75 114 SER A N 1
ATOM 896 C CA . SER A 1 114 ? -7.861 -11.731 -5.730 1.00 63.75 114 SER A CA 1
ATOM 897 C C . SER A 1 114 ? -8.670 -12.694 -6.614 1.00 63.75 114 SER A C 1
ATOM 899 O O . SER A 1 114 ? -8.135 -13.173 -7.608 1.00 63.75 114 SER A O 1
ATOM 901 N N . ARG A 1 115 ? -9.955 -12.949 -6.316 1.00 59.19 115 ARG A N 1
ATOM 902 C CA . ARG A 1 115 ? -10.822 -13.849 -7.112 1.00 59.19 115 ARG A CA 1
ATOM 903 C C . ARG A 1 115 ? -11.018 -13.448 -8.573 1.00 59.19 115 ARG A C 1
ATOM 905 O O . ARG A 1 115 ? -11.453 -14.280 -9.357 1.00 59.19 115 ARG A O 1
ATOM 912 N N . HIS A 1 116 ? -10.776 -12.189 -8.925 1.00 52.91 116 HIS A N 1
ATOM 913 C CA . HIS A 1 116 ? -10.980 -11.722 -10.295 1.00 52.91 116 HIS A CA 1
ATOM 914 C C . HIS A 1 116 ? -9.832 -12.084 -11.244 1.00 52.91 116 HIS A C 1
ATOM 916 O O . HIS A 1 116 ? -9.959 -11.864 -12.445 1.00 52.91 116 HIS A O 1
ATOM 922 N N . CYS A 1 117 ? -8.736 -12.646 -10.729 1.00 50.12 117 CYS A N 1
ATOM 923 C CA . CYS A 1 117 ? -7.531 -12.883 -11.505 1.00 50.12 117 CYS A CA 1
ATOM 924 C C . CYS A 1 117 ? -6.958 -14.279 -11.188 1.00 50.12 117 CYS A C 1
ATOM 926 O O . CYS A 1 117 ? -6.741 -14.650 -10.036 1.00 50.12 117 CYS A O 1
ATOM 928 N N . GLU A 1 118 ? -6.731 -15.070 -12.235 1.00 44.84 118 GLU A N 1
ATOM 929 C CA . GLU A 1 118 ? -6.527 -16.529 -12.186 1.00 44.84 118 GLU A CA 1
ATOM 930 C C . GLU A 1 118 ? -5.160 -16.965 -11.604 1.00 44.84 118 GLU A C 1
ATOM 932 O O . GLU A 1 118 ? -4.933 -18.145 -11.352 1.00 44.84 118 GLU A O 1
ATOM 937 N N . PHE A 1 119 ? -4.253 -16.015 -11.337 1.00 49.19 119 PHE A N 1
ATOM 938 C CA . PHE A 1 119 ? -2.821 -16.273 -11.115 1.00 49.19 119 PHE A CA 1
ATOM 939 C C . PHE A 1 119 ? -2.273 -15.872 -9.732 1.00 49.19 119 PHE A C 1
ATOM 941 O O . PHE A 1 119 ? -1.058 -15.877 -9.523 1.00 49.19 119 PHE A O 1
ATOM 948 N N . HIS A 1 120 ? -3.121 -15.519 -8.765 1.00 53.59 120 HIS A N 1
ATOM 949 C CA . HIS A 1 120 ? -2.650 -14.963 -7.491 1.00 53.59 120 HIS A CA 1
ATOM 950 C C . HIS A 1 120 ? -2.418 -16.009 -6.404 1.00 53.59 120 HIS A C 1
ATOM 952 O O . HIS A 1 120 ? -3.258 -16.870 -6.136 1.00 53.59 120 HIS A O 1
ATOM 958 N N . LYS A 1 121 ? -1.270 -15.893 -5.732 1.00 51.44 121 LYS A N 1
ATOM 959 C CA . LYS A 1 121 ? -0.946 -16.667 -4.531 1.00 51.44 121 LYS A CA 1
ATOM 960 C C . LYS A 1 121 ? -1.118 -15.781 -3.303 1.00 51.44 121 LYS A C 1
ATOM 962 O O . LYS A 1 121 ? -0.945 -14.571 -3.350 1.00 51.44 121 LYS A O 1
ATOM 967 N N . PHE A 1 122 ? -1.505 -16.393 -2.195 1.00 53.19 122 PHE A N 1
ATOM 968 C CA . PHE A 1 122 ? -1.663 -15.698 -0.929 1.00 53.19 122 PHE A CA 1
ATOM 969 C C . PHE A 1 122 ? -0.668 -16.284 0.054 1.00 53.19 122 PHE A C 1
ATOM 971 O O . PHE A 1 122 ? -0.705 -17.488 0.326 1.00 53.19 122 PHE A O 1
ATOM 978 N N . SER A 1 123 ? 0.223 -15.447 0.566 1.00 47.50 123 SER A N 1
ATOM 979 C CA . SER A 1 123 ? 1.202 -15.833 1.568 1.00 47.50 123 SER A CA 1
ATOM 980 C C . SER A 1 123 ? 0.876 -15.108 2.864 1.00 47.50 123 SER A C 1
ATOM 982 O O . SER A 1 123 ? 0.493 -13.949 2.885 1.00 47.50 123 SER A O 1
ATOM 984 N N . CYS A 1 124 ? 0.977 -15.817 3.977 1.00 41.56 124 CYS A N 1
ATOM 985 C CA . CYS A 1 124 ? 0.781 -15.231 5.291 1.00 41.56 124 CYS A CA 1
ATOM 986 C C . CYS A 1 124 ? 2.084 -15.419 6.056 1.00 41.56 124 CYS A C 1
ATOM 988 O O . CYS A 1 124 ? 2.468 -16.547 6.392 1.00 41.56 124 CYS A O 1
ATOM 990 N N . SER A 1 125 ? 2.801 -14.315 6.257 1.00 38.16 125 SER A N 1
ATOM 991 C CA . SER A 1 125 ? 4.077 -14.268 6.960 1.00 38.16 125 SER A CA 1
ATOM 992 C C . SER A 1 125 ? 4.046 -15.014 8.296 1.00 38.16 125 SER A C 1
ATOM 994 O O . SER A 1 125 ? 3.051 -15.043 9.025 1.00 38.16 125 SER A O 1
ATOM 996 N N . LYS A 1 126 ? 5.202 -15.578 8.680 1.00 34.84 126 LYS A N 1
ATOM 997 C CA . LYS A 1 126 ? 5.406 -16.293 9.955 1.00 34.84 126 LYS A CA 1
ATOM 998 C C . LYS A 1 126 ? 5.092 -15.446 11.199 1.00 34.84 126 LYS A C 1
ATOM 1000 O O . LYS A 1 126 ? 5.020 -16.020 12.284 1.00 34.84 126 LYS A O 1
ATOM 1005 N N . ARG A 1 127 ? 4.949 -14.123 11.051 1.00 36.00 127 ARG A N 1
ATOM 1006 C CA . ARG A 1 127 ? 4.638 -13.167 12.123 1.00 36.00 127 ARG A CA 1
ATOM 1007 C C . ARG A 1 127 ? 3.130 -13.017 12.381 1.00 36.00 127 ARG A C 1
ATOM 1009 O O . ARG A 1 127 ? 2.756 -12.534 13.445 1.00 36.00 127 ARG A O 1
ATOM 1016 N N . CYS A 1 128 ? 2.274 -13.486 11.471 1.00 35.84 128 CYS A N 1
ATOM 1017 C CA . CYS A 1 128 ? 0.841 -13.574 11.716 1.00 35.84 128 CYS A CA 1
ATOM 1018 C C . CYS A 1 128 ? 0.560 -14.711 12.717 1.00 35.84 128 CYS A C 1
ATOM 1020 O O . CYS A 1 128 ? 0.841 -15.886 12.457 1.00 35.84 128 CYS A O 1
ATOM 1022 N N . LEU A 1 129 ? 0.022 -14.358 13.889 1.00 35.69 129 LEU A N 1
ATOM 1023 C CA . LEU A 1 129 ? -0.254 -15.278 15.006 1.00 35.69 129 LEU A CA 1
ATOM 1024 C C . LEU A 1 129 ? -1.294 -16.358 14.659 1.00 35.69 129 LEU A C 1
ATOM 1026 O O . LEU A 1 129 ? -1.441 -17.341 15.385 1.00 35.69 129 LEU A O 1
ATOM 1030 N N . SER A 1 130 ? -1.982 -16.215 13.526 1.00 42.78 130 SER A N 1
ATOM 1031 C CA . SER A 1 130 ? -3.051 -17.093 13.080 1.00 42.78 130 SER A CA 1
ATOM 1032 C C . SER A 1 130 ? -2.675 -17.889 11.822 1.00 42.78 130 SER A C 1
ATOM 1034 O O . SER A 1 130 ? -3.485 -18.042 10.915 1.00 42.78 130 SER A O 1
ATOM 1036 N N . LYS A 1 131 ? -1.480 -18.505 11.766 1.00 41.62 131 LYS A N 1
ATOM 1037 C CA . LYS A 1 131 ? -1.102 -19.430 10.665 1.00 41.62 131 LYS A CA 1
ATOM 1038 C C . LYS A 1 131 ? -2.209 -20.422 10.293 1.00 41.62 131 LYS A C 1
ATOM 1040 O O . LYS A 1 131 ? -2.476 -20.610 9.115 1.00 41.62 131 LYS A O 1
ATOM 1045 N N . LYS A 1 132 ? -2.897 -20.995 11.294 1.00 39.12 132 LYS A N 1
ATOM 1046 C CA . LYS A 1 132 ? -4.076 -21.848 11.075 1.00 39.12 132 LYS A CA 1
ATOM 1047 C C . LYS A 1 132 ? -5.210 -21.114 10.366 1.00 39.12 132 LYS A C 1
ATOM 1049 O O . LYS A 1 132 ? -5.801 -21.687 9.480 1.00 39.12 132 LYS A O 1
ATOM 1054 N N . ARG A 1 133 ? -5.496 -19.856 10.703 1.00 43.53 133 ARG A N 1
ATOM 1055 C CA . ARG A 1 133 ? -6.594 -19.067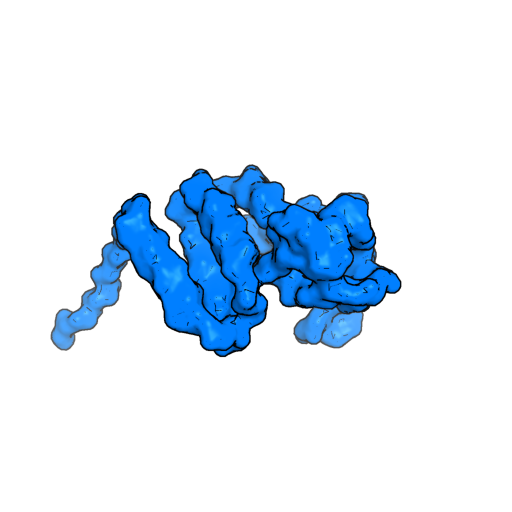 10.125 1.00 43.53 133 ARG A CA 1
ATOM 1056 C C . ARG A 1 133 ? -6.273 -18.560 8.716 1.00 43.53 133 ARG A C 1
ATOM 1058 O O . ARG A 1 133 ? -7.159 -18.569 7.871 1.00 43.53 133 ARG A O 1
ATOM 1065 N N . CYS A 1 134 ? -5.017 -18.203 8.445 1.00 42.81 134 CYS A N 1
ATOM 1066 C CA . CYS A 1 134 ? -4.521 -17.953 7.090 1.00 42.81 134 CYS A CA 1
ATOM 1067 C C . CYS A 1 134 ? -4.552 -19.227 6.227 1.00 42.81 134 CYS A C 1
ATOM 1069 O O . CYS A 1 134 ? -5.031 -19.182 5.097 1.00 42.81 134 CYS A O 1
ATOM 1071 N N . GLU A 1 135 ? -4.108 -20.373 6.763 1.00 48.03 135 GLU A N 1
ATOM 1072 C CA . GLU A 1 135 ? -4.231 -21.678 6.098 1.00 48.03 135 GLU A CA 1
ATOM 1073 C C . GLU A 1 135 ? -5.687 -22.119 5.936 1.00 48.03 135 GLU A C 1
ATOM 1075 O O . GLU A 1 135 ? -6.013 -22.718 4.926 1.00 48.03 135 GLU A O 1
ATOM 1080 N N . ASP A 1 136 ? -6.569 -21.850 6.897 1.00 47.47 136 ASP A N 1
ATOM 1081 C CA . ASP A 1 136 ? -7.994 -22.190 6.829 1.00 47.47 136 ASP A CA 1
ATOM 1082 C C . ASP A 1 136 ? -8.712 -21.276 5.837 1.00 47.47 136 ASP A C 1
ATOM 1084 O O . ASP A 1 136 ? -9.601 -21.731 5.119 1.00 47.47 136 ASP A O 1
ATOM 1088 N N . GLY A 1 137 ? -8.283 -20.013 5.742 1.00 49.09 137 GLY A N 1
ATOM 1089 C CA . GLY A 1 137 ? -8.569 -19.131 4.619 1.00 49.09 137 GLY A CA 1
ATOM 1090 C C . GLY A 1 137 ? -8.169 -19.823 3.323 1.00 49.09 137 GLY A C 1
ATOM 1091 O O . GLY A 1 137 ? -9.041 -20.200 2.555 1.00 49.09 137 GLY A O 1
ATOM 1092 N N . TYR A 1 138 ? -6.883 -20.121 3.135 1.00 47.94 138 TYR A N 1
ATOM 1093 C CA . TYR A 1 138 ? -6.343 -20.804 1.954 1.00 47.94 138 TYR A CA 1
ATOM 1094 C C . TYR A 1 138 ? -7.017 -22.155 1.621 1.00 47.94 138 TYR A C 1
ATOM 1096 O O . TYR A 1 138 ? -7.322 -22.432 0.464 1.00 47.94 138 TYR A O 1
ATOM 1104 N N . ARG A 1 139 ? -7.339 -22.992 2.611 1.00 45.41 139 ARG A N 1
ATOM 1105 C CA . ARG A 1 139 ? -8.050 -24.271 2.434 1.00 45.41 139 ARG A CA 1
ATOM 1106 C C . ARG A 1 139 ? -9.503 -24.058 2.022 1.00 45.41 139 ARG A C 1
ATOM 1108 O O . ARG A 1 139 ? -9.996 -24.801 1.179 1.00 45.41 139 ARG A O 1
ATOM 1115 N N . ARG A 1 140 ? -10.182 -23.033 2.550 1.00 48.44 140 ARG A N 1
ATOM 1116 C CA . ARG A 1 140 ? -11.508 -22.620 2.055 1.00 48.44 140 ARG A CA 1
ATOM 1117 C C . ARG A 1 140 ? -11.431 -22.099 0.618 1.00 48.44 140 ARG A C 1
ATOM 1119 O O . ARG A 1 140 ? -12.378 -22.302 -0.128 1.00 48.44 140 ARG A O 1
ATOM 1126 N N . ILE A 1 141 ? -10.313 -21.489 0.213 1.00 44.94 141 ILE A N 1
ATOM 1127 C CA . ILE A 1 141 ? -10.059 -21.051 -1.172 1.00 44.94 141 ILE A CA 1
ATOM 1128 C C . ILE A 1 141 ? -9.917 -22.253 -2.108 1.00 44.94 141 ILE A C 1
ATOM 1130 O O . ILE A 1 141 ? -10.624 -22.310 -3.110 1.00 44.94 141 ILE A O 1
ATOM 1134 N N . LEU A 1 142 ? -9.080 -23.235 -1.757 1.00 44.19 142 LEU A N 1
ATOM 1135 C CA . LEU A 1 142 ? -8.948 -24.484 -2.521 1.00 44.19 142 LEU A CA 1
ATOM 1136 C C . LEU A 1 142 ? -10.283 -25.246 -2.611 1.00 44.19 142 LEU A C 1
ATOM 1138 O O . LEU A 1 142 ? -10.601 -25.814 -3.652 1.00 44.19 142 LEU A O 1
ATOM 1142 N N . ALA A 1 143 ? -11.095 -25.213 -1.548 1.00 40.91 143 ALA A N 1
ATOM 1143 C CA . ALA A 1 143 ? -12.413 -25.848 -1.509 1.00 40.91 143 ALA A CA 1
ATOM 1144 C C . ALA A 1 143 ? -13.499 -25.111 -2.323 1.00 40.91 143 ALA A C 1
ATOM 1146 O O . ALA A 1 143 ? -14.513 -25.719 -2.655 1.00 40.91 143 ALA A O 1
ATOM 1147 N N . LEU A 1 144 ? -13.307 -23.826 -2.651 1.00 45.75 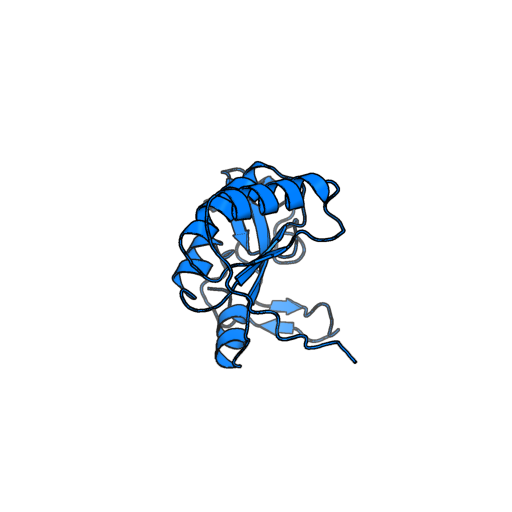144 LEU A N 1
ATOM 1148 C CA . LEU A 1 144 ? -14.257 -23.012 -3.428 1.00 45.75 144 LEU A CA 1
ATOM 1149 C C . LEU A 1 144 ? -13.965 -23.005 -4.941 1.00 45.75 144 LEU A C 1
ATOM 1151 O O . LEU A 1 144 ? -14.621 -22.273 -5.675 1.00 45.75 144 LEU A O 1
ATOM 1155 N N . GLY A 1 145 ? -13.061 -23.877 -5.401 1.00 38.47 145 GLY A N 1
ATOM 1156 C CA . GLY A 1 145 ? -12.948 -24.272 -6.803 1.00 38.47 145 GLY A CA 1
ATOM 1157 C C . GLY A 1 145 ? -12.003 -23.410 -7.630 1.00 38.47 145 GLY A C 1
ATOM 1158 O O . GLY A 1 145 ? -12.453 -22.570 -8.391 1.00 38.47 145 GLY A O 1
ATOM 1159 N N . HIS A 1 146 ? -10.704 -23.696 -7.547 1.00 36.53 146 HIS A N 1
ATOM 1160 C CA . HIS A 1 146 ? -9.781 -23.563 -8.676 1.00 36.53 146 HIS A CA 1
ATOM 1161 C C . HIS A 1 146 ? -8.791 -24.728 -8.606 1.00 36.53 146 HIS A C 1
ATOM 1163 O O . HIS A 1 146 ? -8.034 -24.877 -7.645 1.00 36.53 146 HIS A O 1
ATOM 1169 N N . HIS A 1 147 ? -8.839 -25.592 -9.619 1.00 31.88 147 HIS A N 1
ATOM 1170 C CA . HIS A 1 147 ? -7.833 -26.618 -9.850 1.00 31.88 147 HIS A CA 1
ATOM 1171 C C . HIS A 1 147 ? -6.544 -25.893 -10.261 1.00 31.88 147 HIS A C 1
ATOM 1173 O O . HIS A 1 147 ? -6.374 -25.524 -11.418 1.00 31.88 147 HIS A O 1
ATOM 1179 N N . CYS A 1 148 ? -5.626 -25.671 -9.321 1.00 29.56 148 CYS A N 1
ATOM 1180 C CA . CYS A 1 148 ? -4.231 -25.450 -9.682 1.00 29.56 148 CYS A CA 1
ATOM 1181 C C . CYS A 1 148 ? -3.706 -26.781 -10.224 1.00 29.56 148 CYS A C 1
ATOM 1183 O O . CYS A 1 148 ? -3.289 -27.644 -9.452 1.00 29.56 148 CYS A O 1
ATOM 1185 N N . SER A 1 149 ? -3.734 -26.976 -11.540 1.00 28.66 149 SER A N 1
ATOM 1186 C CA . SER A 1 149 ? -2.910 -27.988 -12.201 1.00 28.66 149 SER A CA 1
ATOM 1187 C C . SER A 1 149 ? -1.445 -27.556 -12.112 1.00 28.66 149 SER A C 1
ATOM 1189 O O . SER A 1 149 ? -0.846 -27.095 -13.076 1.00 28.66 149 SER A O 1
ATOM 1191 N N . GLY A 1 150 ? -0.877 -27.661 -10.911 1.00 27.14 150 GLY A N 1
ATOM 1192 C CA . GLY A 1 150 ? 0.555 -27.822 -10.740 1.00 27.14 150 GLY A CA 1
ATOM 1193 C C . GLY A 1 150 ? 0.844 -29.300 -10.921 1.00 27.14 150 GLY A C 1
ATOM 1194 O O . GLY A 1 150 ? 0.777 -30.057 -9.952 1.00 27.14 150 GLY A O 1
ATOM 1195 N N . GLU A 1 151 ? 1.099 -29.728 -12.156 1.00 28.36 151 GLU A N 1
ATOM 1196 C CA . GLU A 1 151 ? 1.706 -31.035 -12.362 1.00 28.36 151 GLU A CA 1
ATOM 1197 C C . GLU A 1 151 ? 3.078 -31.027 -11.698 1.00 28.36 151 GLU A C 1
ATOM 1199 O O . GLU A 1 151 ? 4.024 -30.338 -12.076 1.00 28.36 151 GLU A O 1
ATOM 1204 N N . ASN A 1 152 ? 3.119 -31.794 -10.622 1.00 35.75 152 ASN A N 1
ATOM 1205 C CA . ASN A 1 152 ? 4.296 -32.252 -9.942 1.00 35.75 152 ASN A CA 1
ATOM 1206 C C . ASN A 1 152 ? 5.082 -33.154 -10.903 1.00 35.75 152 ASN A C 1
ATOM 1208 O O . ASN A 1 152 ? 4.831 -34.353 -10.964 1.00 35.75 152 ASN A O 1
ATOM 1212 N N . THR A 1 153 ? 6.052 -32.607 -11.633 1.00 31.25 153 THR A N 1
ATOM 1213 C CA . THR A 1 153 ? 7.144 -33.419 -12.192 1.00 31.25 153 THR A CA 1
ATOM 1214 C C . THR A 1 153 ? 8.395 -33.266 -11.338 1.00 31.25 153 THR A C 1
ATOM 1216 O O . THR A 1 153 ? 9.489 -33.007 -11.829 1.00 31.25 153 THR A O 1
ATOM 1219 N N . GLY A 1 154 ? 8.233 -33.444 -10.026 1.00 30.62 154 GLY A N 1
ATOM 1220 C CA . GLY A 1 154 ? 9.278 -34.025 -9.198 1.00 30.62 154 GLY A CA 1
ATOM 1221 C C . GLY A 1 154 ? 9.242 -35.540 -9.370 1.00 30.62 154 GLY A C 1
ATOM 1222 O O . GLY A 1 154 ? 8.634 -36.240 -8.564 1.00 30.62 154 GLY A O 1
ATOM 1223 N N . SER A 1 155 ? 9.868 -36.059 -10.428 1.00 30.50 155 SER A N 1
ATOM 1224 C CA . SER A 1 155 ? 10.193 -37.481 -10.510 1.00 30.50 155 SER A CA 1
ATOM 1225 C C . SER A 1 155 ? 11.314 -37.775 -9.511 1.00 30.50 155 SER A C 1
ATOM 1227 O O . SER A 1 155 ? 12.494 -37.617 -9.818 1.00 30.50 155 SER A O 1
ATOM 1229 N N . ALA A 1 156 ? 10.937 -38.175 -8.301 1.00 32.88 156 ALA A N 1
ATOM 1230 C CA . ALA A 1 156 ? 11.805 -38.899 -7.386 1.00 32.88 156 ALA A CA 1
ATOM 1231 C C . ALA A 1 156 ? 11.287 -40.337 -7.288 1.00 32.88 156 ALA A C 1
ATOM 1233 O O . ALA A 1 156 ? 10.190 -40.545 -6.772 1.00 32.88 156 ALA A O 1
ATOM 1234 N N . SER A 1 157 ? 12.062 -41.279 -7.838 1.00 29.56 157 SER A N 1
ATOM 1235 C CA . SER A 1 157 ? 12.147 -42.745 -7.613 1.00 29.56 157 SER A CA 1
ATOM 1236 C C . SER A 1 157 ? 12.817 -43.313 -8.879 1.00 29.56 157 SER A C 1
ATOM 1238 O O . SER A 1 157 ? 12.285 -43.098 -9.964 1.00 29.56 157 SER A O 1
ATOM 1240 N N . LEU A 1 158 ? 13.989 -43.952 -8.878 1.00 33.62 158 LEU A N 1
ATOM 1241 C CA . LEU A 1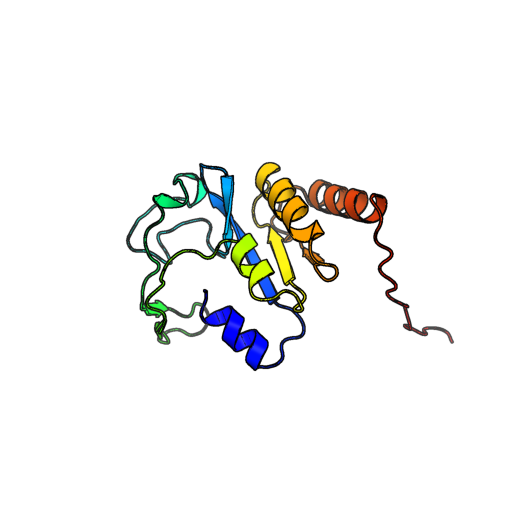 158 ? 14.657 -44.848 -7.923 1.00 33.62 158 LEU A CA 1
ATOM 1242 C C . LEU A 1 158 ? 16.171 -44.590 -7.887 1.00 33.62 158 LEU A C 1
ATOM 1244 O O . LEU A 1 158 ? 16.718 -44.200 -8.943 1.00 33.62 158 LEU A O 1
#

Sequence (158 aa):
MSVCCCSAVELGTDMLELDCQLTRDGQVVVSHDSVLDVRTEVKGAISEYDYAELPPIKEQIPVDFMPGIVFTGKSEDRRFPLLEETFQHFPSTPINIDIKTDNNELIEKSYKRSRHCEFHKFSCSKRCLSKKRCEDGYRRILALGHHCSGENTGSASL

InterPro domains:
  IPR017946 PLC-like phosphodiesterase, TIM beta/alpha-barrel domain superfamily [G3DSA:3.20.20.190] (6-148)
  IPR017946 PLC-like phosphodiesterase, TIM beta/alpha-barrel domain superfamily [SSF51695] (7-115)
  IPR030395 Glycerophosphodiester phosphodiesterase domain [PF03009] (7-109)
  IPR030395 Glycerophosphodiester phosphodiesterase domain [PS51704] (1-158)
  IPR052271 Glycerophosphoryl Diester Phosphodiesterase-Related [PTHR42758] (7-109)

Mean predicted aligned error: 11.42 Å

Solvent-accessible surface area (backbone atoms only — not comparable to full-atom values): 9572 Å² total; per-residue (Å²): 110,66,71,65,59,57,52,44,52,75,72,63,53,82,57,46,80,43,34,50,41,45,22,55,76,64,48,52,30,52,35,83,62,66,46,34,53,86,51,28,94,51,79,53,47,47,53,77,32,40,73,89,70,58,70,54,44,49,54,68,38,74,40,91,92,40,87,94,43,66,48,68,61,91,55,90,62,35,65,74,39,43,50,66,58,51,46,72,74,38,71,85,53,28,38,34,42,34,41,67,63,87,43,70,65,54,53,51,53,56,48,66,60,45,73,82,43,98,59,59,47,82,44,66,45,92,77,22,90,45,60,68,58,52,47,49,47,51,50,52,51,57,71,70,70,61,87,77,84,70,79,80,80,76,86,82,84,133

Nearest PDB structures (foldseek):
  8ghi-assembly1_A  TM=7.259E-01  e=4.074E-07  Staphylococcus aureus
  4r7o-assembly6_F  TM=7.437E-01  e=1.497E-06  Bacillus anthracis str. Ames
  4r7o-assembly5_E  TM=6.802E-01  e=8.894E-07  Bacillus anthracis str. Ames
  4r7o-assembly4_D  TM=6.676E-01  e=4.074E-07  Bacillus anthracis str. Ames
  5t9b-assembly1_G  TM=6.751E-01  e=3.721E-06  Bacillus subtilis subsp. subtilis str. 168

Radius of gyration: 17.28 Å; Cα contacts (8 Å, |Δi|>4): 219; chains: 1; bounding box: 38×58×32 Å

Secondary structure (DSSP, 8-state):
--HHHHHHHHTT-S-EEEEEEE-TT--EEE-S-SBSTTTSSS-SBGGGS-GGGPPPPPSEEE-TTSTT-EEE---S--SPPBHHHHHHH-TTS-EEEEE-S--HHHHHHHHHHHTTSTT-EEE--TT-TTHHHHHHHHHHHHHTT-------------

Organism: Chionoecetes opilio (NCBI:txid41210)

Foldseek 3Di:
DFPVVVVCVVVPPQEAEFEWDAACVGFIFTDPDQWCVQFHVDTDGRNDHDQVRDGFGDQWHDDPPDPPDTDGDPDPRRGGDTPLVVCVVCQPHEYEYEYQEPDPSNLVVNVVSPVVHLRYDYDYDPNYPPPVVSVVSVVVVVVVDDPPPPPPPPPDDD

pLDDT: mean 70.57, std 20.23, range [27.14, 94.5]